Protein AF-A0A2C9LDA6-F1 (afdb_monomer_lite)

Foldseek 3Di:
DDDDPCLLVVQDDPPDPDPDAQEDQLEEACVPCVPCCVVVVDPCVSLVSLLVNCVNPVRHAYEHEYEQQQQDLVSVVVVLVVVVVSVVSVSRHRYYYYPHDHDPPGDGDPVSND

InterPro domains:
  IPR001000 Glycoside hydrolase family 10 domain [PF00331] (20-103)
  IPR001000 Glycoside hydrolase family 10 domain [PR00134] (21-32)
  IPR001000 Glycoside hydrolase family 10 domain [PR00134] (60-71)
  IPR001000 Glycoside hydrolase family 10 domain [PR00134] (89-101)
  IPR001000 Glycoside hydrolase family 10 domain [PS51760] (1-114)
  IPR017853 Glycoside hydrolase superfamily [SSF51445] (19-103)
  IPR044846 Glycoside hydrolase family 10 [PTHR31490] (20-104)

Radius of gyration: 15.09 Å; chains: 1; bounding box: 36×28×35 Å

Organism: Biomphalaria glabrata (NCBI:txid6526)

pLDDT: mean 81.79, std 16.85, range [25.73, 97.0]

Secondary structure (DSSP, 8-state):
----S-GGGTS--TTS-PPPPSEEEEEESHHHH-HHHHHH--TTHHHHHHHHHHHH-SSSEEEEEESSSSSSHHHHHHHHHHHHHHHHTTS-EEEEEE-----TTPPP-GGGG-

Sequence (114 aa):
CAMLTNISGLVPSSDTITPRLSHWDVYNEDLHFHMYEEHTGDYGYIQHMFRTVHAADPTPLLFLNDYNIVAQGSYTLAYLSQIQKLKAANVGLGGVGIQSHYKDFTEPDLTLVK

Structure (mmCIF, N/CA/C/O backbone):
data_AF-A0A2C9LDA6-F1
#
_entry.id   AF-A0A2C9LDA6-F1
#
loop_
_atom_site.group_PDB
_atom_site.id
_atom_site.type_symbol
_atom_site.label_atom_id
_atom_site.label_alt_id
_atom_site.label_comp_id
_atom_site.label_asym_id
_atom_site.label_entity_id
_atom_site.label_seq_id
_atom_site.pdbx_PDB_ins_code
_atom_site.Cartn_x
_atom_site.Cartn_y
_atom_site.Cartn_z
_atom_site.occupancy
_atom_site.B_iso_or_equiv
_atom_site.auth_seq_id
_atom_site.auth_comp_id
_atom_site.auth_asym_id
_atom_site.auth_atom_id
_atom_site.pdbx_PDB_model_num
ATOM 1 N N . CYS A 1 1 ? -6.461 -16.571 -9.874 1.00 27.58 1 CYS A N 1
ATOM 2 C CA . CYS A 1 1 ? -6.251 -16.098 -8.496 1.00 27.58 1 CYS A CA 1
ATOM 3 C C . CYS A 1 1 ? -7.470 -15.253 -8.148 1.00 27.58 1 CYS A C 1
ATOM 5 O O . CYS A 1 1 ? -7.656 -14.231 -8.788 1.00 27.58 1 CYS A O 1
ATOM 7 N N . ALA A 1 2 ? -8.379 -15.742 -7.305 1.00 25.73 2 ALA A N 1
ATOM 8 C CA . ALA A 1 2 ? -9.621 -15.044 -6.971 1.00 25.73 2 ALA A CA 1
ATOM 9 C C . ALA A 1 2 ? -9.639 -14.844 -5.455 1.00 25.73 2 ALA A C 1
ATOM 11 O O . ALA A 1 2 ? -9.712 -15.821 -4.713 1.00 25.73 2 ALA A O 1
ATOM 12 N N . MET A 1 3 ? -9.509 -13.598 -5.009 1.00 36.94 3 MET A N 1
ATOM 13 C CA . MET A 1 3 ? -9.786 -13.215 -3.626 1.00 36.94 3 MET A CA 1
ATOM 14 C C . MET A 1 3 ? -11.217 -12.678 -3.546 1.00 36.94 3 MET A C 1
ATOM 16 O O . MET A 1 3 ? -11.773 -12.175 -4.518 1.00 36.94 3 MET A O 1
ATOM 20 N N . LEU A 1 4 ? -11.839 -12.941 -2.403 1.00 40.44 4 LEU A N 1
ATOM 21 C CA . LEU A 1 4 ? -13.281 -13.001 -2.199 1.00 40.44 4 LEU A CA 1
ATOM 22 C C . LEU A 1 4 ? -13.935 -11.617 -2.100 1.00 40.44 4 LEU A C 1
ATOM 24 O O . LEU A 1 4 ? -13.469 -10.733 -1.390 1.00 40.44 4 LEU A O 1
ATOM 28 N N . THR A 1 5 ? -15.112 -11.495 -2.709 1.00 43.53 5 THR A N 1
ATOM 29 C CA . THR A 1 5 ? -16.030 -10.345 -2.653 1.00 43.53 5 THR A CA 1
ATOM 30 C C . THR A 1 5 ? -16.622 -10.054 -1.264 1.00 43.53 5 THR A C 1
ATOM 32 O O . THR A 1 5 ? -17.374 -9.095 -1.119 1.00 43.53 5 THR A O 1
ATOM 35 N N . ASN A 1 6 ? -16.306 -10.847 -0.230 1.00 50.19 6 ASN A N 1
ATOM 36 C CA . ASN A 1 6 ? -16.847 -10.685 1.121 1.00 50.19 6 ASN A CA 1
ATOM 37 C C . ASN A 1 6 ? -15.739 -10.723 2.187 1.00 50.19 6 ASN A C 1
ATOM 39 O O . ASN A 1 6 ? -15.449 -11.762 2.780 1.00 50.19 6 ASN A 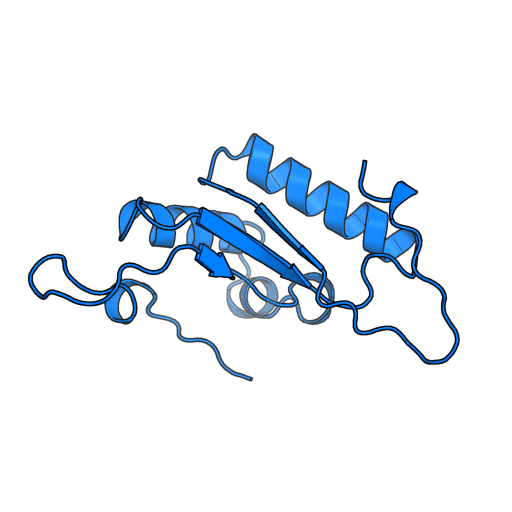O 1
ATOM 43 N N . ILE A 1 7 ? -15.134 -9.559 2.426 1.00 56.69 7 ILE A N 1
ATOM 44 C CA . ILE A 1 7 ? -14.098 -9.337 3.447 1.00 56.69 7 ILE A CA 1
ATOM 45 C C . ILE A 1 7 ? -14.637 -9.627 4.859 1.00 56.69 7 ILE A C 1
ATOM 47 O O . ILE A 1 7 ? -13.934 -10.201 5.687 1.00 56.69 7 ILE A O 1
ATOM 51 N N . SER A 1 8 ? -15.905 -9.302 5.131 1.00 53.78 8 SER A N 1
ATOM 52 C CA . SER A 1 8 ? -16.518 -9.442 6.460 1.00 53.78 8 SER A CA 1
ATOM 53 C C . SER A 1 8 ? -16.641 -10.892 6.939 1.00 53.78 8 SER A C 1
ATOM 55 O O . SER A 1 8 ? -16.723 -11.122 8.139 1.00 53.78 8 SER A O 1
ATOM 57 N N . GLY A 1 9 ? -16.644 -11.870 6.026 1.00 56.31 9 GLY A N 1
ATOM 58 C CA . GLY A 1 9 ? -16.675 -13.297 6.371 1.00 56.31 9 GLY A CA 1
ATOM 59 C C . GLY A 1 9 ? -15.303 -13.914 6.669 1.00 56.31 9 GLY A C 1
ATOM 60 O O . GLY A 1 9 ? -15.243 -15.056 7.116 1.00 56.31 9 GLY A O 1
ATOM 61 N N . LEU A 1 10 ? -14.214 -13.186 6.400 1.00 61.22 10 LEU A N 1
ATOM 62 C CA . LEU A 1 10 ? -12.833 -13.645 6.601 1.00 61.22 10 LEU A CA 1
ATOM 63 C C . LEU A 1 10 ? -12.175 -13.028 7.838 1.00 61.22 10 LEU A C 1
ATOM 65 O O . LEU A 1 10 ? -11.167 -13.545 8.316 1.00 61.22 10 LEU A O 1
ATOM 69 N N . VAL A 1 11 ? -12.743 -11.938 8.354 1.00 61.00 11 VAL A N 1
ATOM 70 C CA . VAL A 1 11 ? -12.312 -11.301 9.596 1.00 61.00 11 VAL A CA 1
ATOM 71 C C . VAL A 1 11 ? -12.873 -12.106 10.777 1.00 61.00 11 VAL A C 1
ATOM 73 O O . VAL A 1 11 ? -14.095 -12.183 10.924 1.00 61.00 11 VAL A O 1
ATOM 76 N N . PRO A 1 12 ? -12.029 -12.739 11.615 1.00 58.97 12 PRO A N 1
ATOM 77 C CA . PRO A 1 12 ? -12.505 -13.530 12.745 1.00 58.97 12 PRO A CA 1
ATOM 78 C C . PRO A 1 12 ? -13.295 -12.665 13.737 1.00 58.97 12 PRO A C 1
ATOM 80 O O . PRO A 1 12 ? -12.822 -11.612 14.164 1.00 58.97 12 PRO A O 1
ATOM 83 N N . SER A 1 13 ? -14.482 -13.118 14.148 1.00 54.91 13 SER A N 1
ATOM 84 C CA . SER A 1 13 ? -15.246 -12.483 15.230 1.00 54.91 13 SER A CA 1
ATOM 85 C C . SER A 1 13 ? -14.509 -12.601 16.571 1.00 54.91 13 SER A C 1
ATOM 87 O O . SER A 1 13 ? -13.857 -13.611 16.834 1.00 54.91 13 SER A O 1
ATOM 89 N N . SER A 1 14 ? -14.674 -11.609 17.449 1.00 55.66 14 SER A N 1
ATOM 90 C CA . SER A 1 14 ? -13.971 -11.441 18.736 1.00 55.66 14 SER A CA 1
ATOM 91 C C . SER A 1 14 ? -14.112 -12.568 19.771 1.00 55.66 14 SER A C 1
ATOM 93 O O . SER A 1 14 ? -13.470 -12.498 20.819 1.00 55.66 14 SER A O 1
ATOM 95 N N . ASP A 1 15 ? -14.930 -13.587 19.510 1.00 55.22 15 ASP A N 1
ATOM 96 C CA . ASP A 1 15 ? -15.486 -14.472 20.542 1.00 55.22 15 ASP A CA 1
ATOM 97 C C . ASP A 1 15 ? -14.748 -15.813 20.710 1.00 55.22 15 ASP A C 1
ATOM 99 O O . ASP A 1 15 ? -15.160 -16.662 21.500 1.00 55.22 15 ASP A O 1
ATOM 103 N N . THR A 1 16 ? -13.612 -16.012 20.038 1.00 51.12 16 THR A N 1
ATOM 104 C CA . THR A 1 16 ? -12.764 -17.202 20.224 1.00 51.12 16 THR A CA 1
ATOM 105 C C . THR A 1 16 ? -11.290 -16.825 20.328 1.00 51.12 16 THR A C 1
ATOM 107 O O . THR A 1 16 ? -10.850 -15.870 19.696 1.00 51.12 16 THR A O 1
ATOM 110 N N . ILE A 1 17 ? -10.510 -17.581 21.115 1.00 51.66 17 ILE A N 1
ATOM 111 C CA . ILE A 1 17 ? -9.042 -17.467 21.216 1.00 51.66 17 ILE A CA 1
ATOM 112 C C . ILE A 1 17 ? -8.417 -17.948 19.894 1.00 51.66 17 ILE A C 1
ATOM 114 O O . ILE A 1 17 ? -7.800 -19.005 19.808 1.00 51.66 17 ILE A O 1
ATOM 118 N N . THR A 1 18 ? -8.635 -17.195 18.825 1.00 54.56 18 THR A N 1
ATOM 119 C CA . THR A 1 18 ? -7.887 -17.288 17.578 1.00 54.56 18 THR A CA 1
ATOM 120 C C . THR A 1 18 ? -6.659 -16.393 17.717 1.00 54.56 18 THR A C 1
ATOM 122 O O . THR A 1 18 ? -6.802 -15.260 18.191 1.00 54.56 18 THR A O 1
ATOM 125 N N . PRO A 1 19 ? -5.452 -16.854 17.342 1.00 56.41 19 PRO A N 1
ATOM 126 C CA . PRO A 1 19 ? -4.294 -15.972 17.285 1.00 56.41 19 PRO A CA 1
ATOM 127 C C . PRO A 1 19 ? -4.656 -14.765 16.417 1.00 56.41 19 PRO A C 1
ATOM 129 O O . PRO A 1 19 ? -5.058 -14.919 15.264 1.00 56.41 19 PRO A O 1
ATOM 132 N N . ARG A 1 20 ? -4.583 -13.566 17.004 1.00 67.38 20 ARG A N 1
ATOM 133 C CA . ARG A 1 20 ? -4.840 -12.328 16.269 1.00 67.38 20 ARG A CA 1
ATOM 134 C C . ARG A 1 20 ? -3.746 -12.183 15.221 1.00 67.38 20 ARG A C 1
ATOM 136 O O . ARG A 1 20 ? -2.563 -12.241 15.554 1.00 67.38 20 ARG A O 1
ATOM 143 N N . LEU A 1 21 ? -4.145 -12.025 13.964 1.00 76.12 21 LEU A N 1
ATOM 144 C CA . LEU A 1 21 ? -3.215 -11.715 12.886 1.00 76.12 21 LEU A CA 1
ATOM 145 C C . LEU A 1 21 ? -2.527 -10.381 13.188 1.00 76.12 21 LEU A C 1
ATOM 147 O O . LEU A 1 21 ? -3.165 -9.429 13.632 1.00 76.12 21 LEU A O 1
ATOM 151 N N . SER A 1 22 ? -1.216 -10.315 12.962 1.00 85.06 22 SER A N 1
ATOM 152 C CA . SER A 1 22 ? -0.438 -9.083 13.130 1.00 85.06 22 SER A CA 1
ATOM 153 C C . SER A 1 22 ? -0.657 -8.099 11.981 1.00 85.06 22 SER A C 1
ATOM 155 O O . SER A 1 22 ? -0.537 -6.889 12.164 1.00 85.06 22 SER A O 1
ATOM 157 N N . HIS A 1 23 ? -0.957 -8.621 10.793 1.00 88.19 23 HIS A N 1
ATOM 158 C CA . HIS A 1 23 ? -1.090 -7.855 9.561 1.00 88.19 23 HIS A CA 1
ATOM 159 C C . HIS A 1 23 ? -1.906 -8.599 8.496 1.00 88.19 23 HIS A C 1
ATOM 161 O O . HIS A 1 23 ? -1.978 -9.832 8.533 1.00 88.19 23 HIS A O 1
ATOM 167 N N . TRP A 1 24 ? -2.445 -7.841 7.540 1.00 91.12 24 TRP A N 1
ATOM 168 C CA . TRP A 1 24 ? 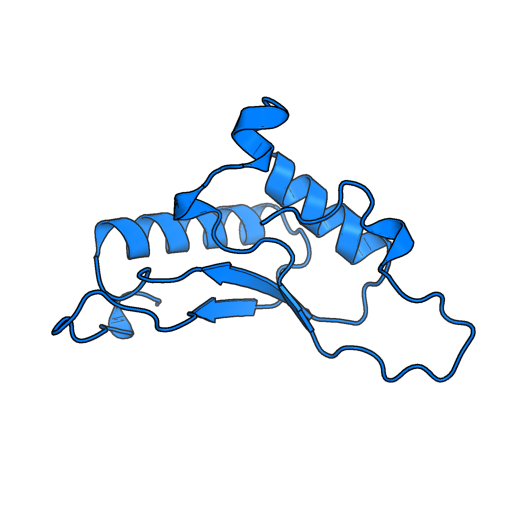-3.112 -8.318 6.326 1.00 91.12 24 TRP A CA 1
ATOM 169 C C . TRP A 1 24 ? -2.575 -7.612 5.090 1.00 91.12 24 TRP A C 1
ATOM 171 O O . TRP A 1 24 ? -2.541 -6.385 5.076 1.00 91.12 24 TRP A O 1
ATOM 181 N N . ASP A 1 25 ? -2.312 -8.358 4.021 1.00 93.12 25 ASP A N 1
ATOM 182 C CA . ASP A 1 25 ? -2.220 -7.786 2.677 1.00 93.12 25 ASP A CA 1
ATOM 183 C C . ASP A 1 25 ? -3.643 -7.579 2.142 1.00 93.12 25 ASP A C 1
ATOM 185 O O . ASP A 1 25 ? -4.312 -8.523 1.720 1.00 93.12 25 ASP A O 1
ATOM 189 N N . VAL A 1 26 ? -4.139 -6.343 2.216 1.00 92.81 26 VAL A N 1
ATOM 190 C CA . VAL A 1 26 ? -5.524 -6.003 1.847 1.00 92.81 26 VAL A CA 1
ATOM 191 C C . VAL A 1 26 ? -5.731 -6.083 0.340 1.00 92.81 26 VAL A C 1
ATOM 193 O O . VAL A 1 26 ? -6.782 -6.531 -0.117 1.00 92.81 26 VAL A O 1
ATOM 196 N N . TYR A 1 27 ? -4.729 -5.661 -0.429 1.00 92.12 27 TYR A N 1
ATOM 197 C CA . TYR A 1 27 ? -4.729 -5.813 -1.875 1.00 92.12 27 TYR A CA 1
ATOM 198 C C . TYR A 1 27 ? -3.333 -6.213 -2.345 1.00 92.12 27 TYR A C 1
ATOM 200 O O . TYR A 1 27 ? -2.334 -5.580 -1.997 1.00 92.12 27 TYR A O 1
ATOM 208 N N . ASN A 1 28 ? -3.295 -7.308 -3.096 1.00 93.44 28 ASN A N 1
ATOM 209 C CA . ASN A 1 28 ? -2.097 -7.935 -3.615 1.00 93.44 28 ASN A CA 1
ATOM 210 C C . ASN A 1 28 ? -2.036 -7.730 -5.133 1.00 93.44 28 ASN A C 1
ATOM 212 O O . ASN A 1 28 ? -2.978 -8.114 -5.825 1.00 93.44 28 ASN A O 1
ATOM 216 N N . GLU A 1 29 ? -0.917 -7.194 -5.622 1.00 93.44 29 GLU A N 1
ATOM 217 C CA . GLU A 1 29 ? -0.559 -7.108 -7.050 1.00 93.44 29 GLU A CA 1
ATOM 218 C C . GLU A 1 29 ? -1.434 -6.172 -7.893 1.00 93.44 29 GLU A C 1
ATOM 220 O O . GLU A 1 29 ? -1.672 -6.411 -9.081 1.00 93.44 29 GLU A O 1
ATOM 225 N N . ASP A 1 30 ? -1.906 -5.080 -7.289 1.00 91.62 30 ASP A N 1
ATOM 226 C CA . ASP A 1 30 ? -2.765 -4.123 -7.985 1.00 91.62 30 ASP A CA 1
ATOM 227 C C . ASP A 1 30 ? -2.084 -3.513 -9.219 1.00 91.62 30 ASP A C 1
ATOM 229 O O . ASP A 1 30 ? -2.706 -3.447 -10.275 1.00 91.62 30 ASP A O 1
ATOM 233 N N . LEU A 1 31 ? -0.789 -3.166 -9.156 1.00 90.81 31 LEU A N 1
ATOM 234 C CA . LEU A 1 31 ? -0.084 -2.553 -10.295 1.00 90.81 31 LEU A CA 1
ATOM 235 C C . LEU A 1 31 ? 0.050 -3.470 -11.518 1.00 90.81 31 LEU A C 1
ATOM 237 O O . LEU A 1 31 ? 0.454 -3.006 -12.587 1.00 90.81 31 LEU A O 1
ATOM 241 N N . HIS A 1 32 ? -0.232 -4.763 -11.360 1.00 90.31 32 HIS A N 1
ATOM 242 C CA . HIS A 1 32 ? -0.086 -5.759 -12.414 1.00 90.31 32 HIS A CA 1
ATOM 243 C C . HIS A 1 32 ? -1.423 -6.218 -12.992 1.00 90.31 32 HIS A C 1
ATOM 245 O O . HIS A 1 32 ? -1.458 -6.598 -14.164 1.00 90.31 32 HIS A O 1
ATOM 251 N N . PHE A 1 33 ? -2.505 -6.186 -12.206 1.00 88.19 33 PHE A N 1
ATOM 252 C CA . PHE A 1 33 ? -3.776 -6.791 -12.610 1.00 88.19 33 PHE A CA 1
ATOM 253 C C . PHE A 1 33 ? -4.994 -5.873 -12.543 1.00 88.19 33 PHE A C 1
ATOM 255 O O . PHE A 1 33 ? -5.961 -6.189 -13.229 1.00 88.19 33 PHE A O 1
ATOM 262 N N . HIS A 1 34 ? -4.991 -4.800 -11.738 1.00 85.44 34 HIS A N 1
ATOM 263 C CA . HIS A 1 34 ? -6.113 -3.848 -11.603 1.00 85.44 34 HIS A CA 1
ATOM 264 C C . HIS A 1 34 ? -7.507 -4.494 -11.495 1.00 85.44 34 HIS A C 1
ATOM 266 O O . HIS A 1 34 ? -8.509 -3.963 -11.976 1.00 85.44 34 HIS A O 1
ATOM 272 N N . MET A 1 35 ? -7.575 -5.687 -10.897 1.00 87.88 35 MET A N 1
ATOM 273 C CA . MET A 1 35 ? -8.700 -6.595 -11.096 1.00 87.88 35 MET A CA 1
ATOM 274 C C . MET A 1 35 ? -10.004 -5.986 -10.582 1.00 87.88 35 MET A C 1
ATOM 276 O O . MET A 1 35 ? -11.009 -6.012 -11.289 1.00 87.88 35 MET A O 1
ATOM 280 N N . TYR A 1 36 ? -10.011 -5.406 -9.384 1.00 88.06 36 TYR A N 1
ATOM 281 C CA . TYR A 1 36 ? -11.249 -4.861 -8.834 1.00 88.06 36 TYR A CA 1
ATOM 282 C C . TYR A 1 36 ? -11.671 -3.567 -9.521 1.00 88.06 36 TYR A C 1
ATOM 284 O O . TYR A 1 36 ? -12.852 -3.403 -9.817 1.00 88.06 36 TYR A O 1
ATOM 292 N N . GLU A 1 37 ? -10.738 -2.670 -9.816 1.00 90.00 37 GLU A N 1
ATOM 293 C CA . GLU A 1 37 ? -10.995 -1.419 -10.525 1.00 90.00 37 GLU A CA 1
ATOM 294 C C . GLU A 1 37 ? -11.607 -1.691 -11.909 1.00 90.00 37 GLU A C 1
ATOM 296 O O . GLU A 1 37 ? -12.614 -1.078 -12.268 1.00 90.00 37 GLU A O 1
ATOM 301 N N . GLU A 1 38 ? -11.070 -2.665 -12.653 1.00 91.44 38 GLU A N 1
ATOM 302 C CA . GLU A 1 38 ? -11.586 -3.053 -13.972 1.00 91.44 38 GLU A CA 1
ATOM 303 C C . GLU A 1 38 ? -12.984 -3.683 -13.904 1.00 91.44 38 GLU A C 1
ATOM 305 O O . GLU A 1 38 ? -13.836 -3.392 -14.744 1.00 91.44 38 GLU A O 1
ATOM 310 N N . HIS A 1 39 ? -13.248 -4.530 -12.903 1.00 91.56 39 HIS A N 1
ATOM 311 C CA . HIS A 1 39 ? -14.535 -5.227 -12.788 1.00 91.56 39 HIS A CA 1
ATOM 312 C C . HIS A 1 39 ? -15.637 -4.363 -12.165 1.00 91.56 39 HIS A C 1
ATOM 314 O O . HIS A 1 39 ? -16.816 -4.571 -12.453 1.00 91.56 39 HIS A O 1
ATOM 320 N N . THR A 1 40 ? -15.280 -3.418 -11.293 1.00 91.44 40 THR A N 1
ATOM 321 C CA . THR A 1 40 ? -16.243 -2.564 -10.577 1.00 91.44 40 THR A CA 1
ATOM 322 C C . THR A 1 40 ? -16.452 -1.215 -11.259 1.00 91.44 40 THR A C 1
ATOM 324 O O . THR A 1 40 ? -17.489 -0.585 -11.052 1.00 91.44 40 THR A O 1
ATOM 327 N N . GLY A 1 41 ? -15.487 -0.762 -12.067 1.00 92.25 41 GLY A N 1
ATOM 328 C CA . GLY A 1 41 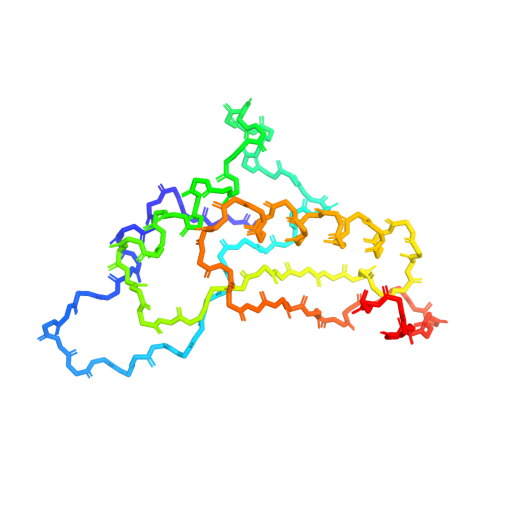? -15.455 0.586 -12.634 1.00 92.25 41 GLY A CA 1
ATOM 329 C C . GLY A 1 41 ? -15.140 1.683 -11.608 1.00 92.25 41 GLY A C 1
ATOM 330 O O . GLY A 1 41 ? -15.183 2.865 -11.955 1.00 92.25 41 GLY A O 1
ATOM 331 N N . ASP A 1 42 ? -14.839 1.319 -10.358 1.00 90.94 42 ASP A N 1
ATOM 332 C CA . ASP A 1 42 ? -14.523 2.251 -9.280 1.00 90.94 42 ASP A CA 1
ATOM 333 C C . ASP A 1 42 ? -13.006 2.335 -9.063 1.00 90.94 42 ASP A C 1
ATOM 335 O O . ASP A 1 42 ? -12.392 1.483 -8.427 1.00 90.94 42 ASP A O 1
ATOM 339 N N . TYR A 1 43 ? -12.392 3.419 -9.536 1.00 87.12 43 TYR A N 1
ATOM 340 C CA . TYR A 1 43 ? -10.968 3.702 -9.305 1.00 87.12 43 TYR A CA 1
ATOM 341 C C . TYR A 1 43 ? -10.621 3.982 -7.828 1.00 87.12 43 TYR A C 1
ATOM 343 O O . TYR A 1 43 ? -9.446 4.105 -7.474 1.00 87.12 43 TYR A O 1
ATOM 351 N N . GLY A 1 44 ? -11.627 4.137 -6.962 1.00 90.56 44 GLY A N 1
ATOM 352 C CA . GLY A 1 44 ? -11.486 4.267 -5.514 1.00 90.56 44 GLY A CA 1
ATOM 353 C C . GLY A 1 44 ? -11.661 2.954 -4.746 1.00 90.56 44 GLY A C 1
ATOM 354 O O . GLY A 1 44 ? -11.628 2.971 -3.507 1.00 90.56 44 GLY A O 1
ATOM 355 N N . TYR A 1 45 ? -11.825 1.824 -5.444 1.00 91.38 45 TYR A N 1
ATOM 356 C CA . TYR A 1 45 ? -12.177 0.549 -4.823 1.00 91.38 45 TYR A CA 1
ATOM 357 C C . TYR A 1 45 ? -11.135 0.079 -3.804 1.00 91.38 45 TYR A C 1
ATOM 359 O O . TYR A 1 45 ? -11.499 -0.321 -2.697 1.00 91.38 45 TYR A O 1
ATOM 367 N N . ILE A 1 46 ? -9.839 0.248 -4.086 1.00 93.06 46 ILE A N 1
ATOM 368 C CA . ILE A 1 46 ? -8.781 -0.031 -3.106 1.00 93.06 46 ILE A CA 1
ATOM 369 C C . ILE A 1 46 ? -8.986 0.720 -1.780 1.00 93.06 46 ILE A C 1
ATOM 371 O O . ILE A 1 46 ? -8.870 0.138 -0.703 1.00 93.06 46 ILE A O 1
ATOM 375 N N . GLN A 1 47 ? -9.367 2.001 -1.811 1.00 94.81 47 GLN A N 1
ATOM 376 C CA . GLN A 1 47 ? -9.603 2.754 -0.574 1.00 94.81 47 GLN A CA 1
ATOM 377 C C . GLN A 1 47 ? -10.854 2.252 0.149 1.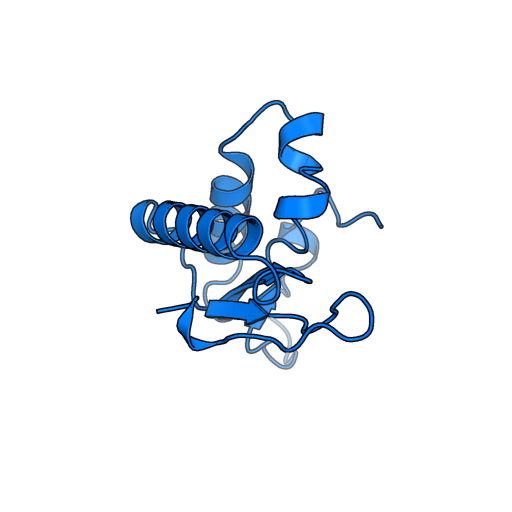00 94.81 47 GLN A C 1
ATOM 379 O O . GLN A 1 47 ? -10.902 2.269 1.380 1.00 94.81 47 GLN A O 1
ATOM 384 N N . HIS A 1 48 ? -11.867 1.816 -0.606 1.00 93.56 48 HIS A N 1
ATOM 385 C CA . HIS A 1 48 ? -13.040 1.159 -0.044 1.00 93.56 48 HIS A CA 1
ATOM 386 C C . HIS A 1 48 ? -12.654 -0.144 0.670 1.00 93.56 48 HIS A C 1
ATOM 388 O O . HIS A 1 48 ? -13.041 -0.314 1.823 1.00 93.56 48 HIS A O 1
ATOM 394 N N . MET A 1 49 ? -11.823 -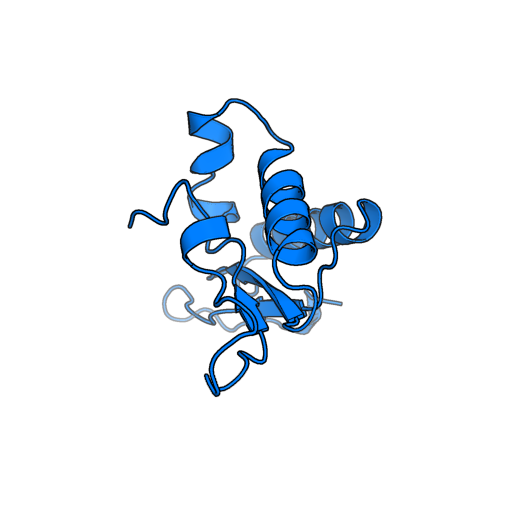0.998 0.062 1.00 93.31 49 MET A N 1
ATOM 395 C CA . MET A 1 49 ? -11.344 -2.238 0.685 1.00 93.31 49 MET A CA 1
ATOM 396 C C . MET A 1 49 ? -10.629 -1.973 2.012 1.00 93.31 49 MET A C 1
ATOM 398 O O . MET A 1 49 ? -11.001 -2.561 3.025 1.00 93.31 49 MET A O 1
ATOM 402 N N . PHE A 1 50 ? -9.665 -1.046 2.042 1.00 94.75 50 PHE A N 1
ATOM 403 C CA . PHE A 1 50 ? -8.944 -0.707 3.275 1.00 94.75 50 PHE A CA 1
ATOM 404 C C . PHE A 1 50 ? -9.880 -0.204 4.381 1.00 94.75 50 PHE A C 1
ATOM 406 O O . PHE A 1 50 ? -9.802 -0.686 5.510 1.00 94.75 50 PHE A O 1
ATOM 413 N N . ARG A 1 51 ? -10.818 0.700 4.058 1.00 94.69 51 ARG A N 1
ATOM 414 C CA . ARG A 1 51 ? -11.819 1.173 5.031 1.00 94.69 51 ARG A CA 1
ATOM 415 C C . ARG A 1 51 ? -12.691 0.035 5.552 1.00 94.69 51 ARG A C 1
ATOM 417 O O . ARG A 1 51 ? -12.959 -0.018 6.748 1.00 94.69 51 ARG A O 1
ATOM 424 N N . THR A 1 52 ? -13.113 -0.869 4.673 1.00 92.94 52 THR A N 1
ATOM 425 C CA . THR A 1 52 ? -13.959 -2.012 5.028 1.00 92.94 52 THR A CA 1
ATOM 426 C C . THR A 1 52 ? -13.225 -2.996 5.937 1.00 92.94 52 THR A C 1
ATOM 428 O O . THR A 1 52 ? -13.788 -3.404 6.951 1.00 92.94 52 THR A O 1
ATOM 431 N N . VAL A 1 53 ? -11.964 -3.334 5.635 1.00 90.69 53 VAL A N 1
ATOM 432 C CA . VAL A 1 53 ? -11.145 -4.201 6.502 1.00 90.69 53 VAL A CA 1
ATOM 433 C C . VAL A 1 53 ? -10.906 -3.531 7.853 1.00 90.69 53 VAL A C 1
ATOM 435 O O . VAL A 1 53 ? -11.147 -4.149 8.885 1.00 90.69 53 VAL A O 1
ATOM 438 N N . HIS A 1 54 ? -10.496 -2.259 7.860 1.00 90.06 54 HIS A N 1
ATOM 439 C CA . HIS A 1 54 ? -10.187 -1.538 9.096 1.00 90.06 54 HIS A CA 1
ATOM 440 C C . HIS A 1 54 ? -11.412 -1.376 10.008 1.00 90.06 54 HIS A C 1
ATOM 442 O O . HIS A 1 54 ? -11.295 -1.452 11.228 1.00 90.06 54 HIS A O 1
ATOM 448 N N . ALA A 1 55 ? -12.599 -1.178 9.423 1.00 89.69 55 ALA A N 1
ATOM 449 C CA . ALA A 1 55 ? -13.852 -1.118 10.170 1.00 89.69 55 ALA A CA 1
ATOM 450 C C . ALA A 1 55 ? -14.272 -2.484 10.741 1.00 89.69 55 ALA A C 1
ATOM 452 O O . ALA A 1 55 ? -14.915 -2.526 11.788 1.00 89.69 55 ALA A O 1
ATOM 453 N N . ALA A 1 56 ? -13.928 -3.582 10.061 1.00 87.50 56 ALA A N 1
ATOM 454 C CA . ALA A 1 56 ? -14.240 -4.938 10.507 1.00 87.50 56 ALA A CA 1
ATOM 455 C C . ALA A 1 56 ? -13.290 -5.426 11.616 1.00 87.50 56 ALA A C 1
ATOM 457 O O . ALA A 1 56 ? -13.749 -6.026 12.585 1.00 87.50 56 ALA A O 1
ATOM 458 N N . ASP A 1 57 ? -11.988 -5.150 11.497 1.00 83.94 57 ASP A N 1
ATOM 459 C CA . ASP A 1 57 ? -10.995 -5.397 12.546 1.00 83.94 57 ASP A CA 1
ATOM 460 C C . ASP A 1 57 ? -9.878 -4.340 12.492 1.00 83.94 57 ASP A C 1
ATOM 462 O O . ASP A 1 57 ? -9.029 -4.374 11.597 1.00 83.94 57 ASP A O 1
ATOM 466 N N . PRO A 1 58 ? -9.842 -3.403 13.457 1.00 87.25 58 PRO A N 1
ATOM 467 C CA . PRO A 1 58 ? -8.811 -2.374 13.515 1.00 87.25 58 PRO A CA 1
ATOM 468 C C . PRO A 1 58 ? -7.491 -2.872 14.132 1.00 87.25 58 PRO A C 1
ATOM 470 O O . PRO A 1 58 ? -6.551 -2.086 14.246 1.00 87.25 58 PRO A O 1
ATOM 473 N N . THR A 1 59 ? -7.411 -4.132 14.582 1.00 88.31 59 THR A N 1
ATOM 474 C CA . THR A 1 59 ? -6.234 -4.681 15.280 1.00 88.31 59 THR A CA 1
ATOM 475 C C . THR A 1 59 ? -5.022 -4.926 14.367 1.00 88.31 59 THR A C 1
ATOM 477 O O . THR A 1 59 ? -3.929 -4.476 14.722 1.00 88.31 59 THR A O 1
ATOM 480 N N . PRO A 1 60 ? -5.140 -5.662 13.242 1.00 89.62 60 PRO A N 1
ATOM 481 C CA . PRO A 1 60 ? -4.009 -5.945 12.366 1.00 89.62 60 PRO A CA 1
ATOM 482 C C . PRO A 1 60 ? -3.583 -4.706 11.576 1.00 89.62 60 PRO A C 1
ATOM 484 O O . PRO A 1 60 ? -4.404 -3.901 11.137 1.00 89.62 60 PRO A O 1
ATOM 487 N N . LEU A 1 61 ? -2.281 -4.600 11.313 1.00 92.38 61 LEU A N 1
ATOM 488 C CA . LEU A 1 61 ? -1.762 -3.618 10.365 1.00 92.38 61 LEU A CA 1
ATOM 489 C C . LEU A 1 61 ? -2.195 -3.978 8.938 1.00 92.38 61 LEU A C 1
ATOM 491 O O . LEU A 1 61 ? -2.080 -5.126 8.514 1.00 92.38 61 LEU A O 1
ATOM 495 N N . LEU A 1 62 ? -2.655 -2.991 8.175 1.00 94.56 62 LEU A N 1
ATOM 496 C CA . LEU A 1 62 ? -3.092 -3.208 6.797 1.00 94.56 62 LEU A CA 1
ATOM 497 C C . LEU A 1 62 ? -1.974 -2.869 5.818 1.00 94.56 62 LEU A C 1
ATOM 499 O O . LEU A 1 62 ? -1.406 -1.777 5.872 1.00 94.56 62 LEU A O 1
ATOM 503 N N . PHE A 1 63 ? -1.676 -3.798 4.924 1.00 95.88 63 PHE A N 1
ATOM 504 C CA . PHE A 1 63 ? -0.602 -3.719 3.953 1.00 95.88 63 PHE A CA 1
ATOM 505 C C . PHE A 1 63 ? -1.156 -3.677 2.533 1.00 95.88 63 PHE A C 1
ATOM 507 O O . PHE A 1 63 ? -2.159 -4.306 2.196 1.00 95.88 63 PHE A O 1
ATOM 514 N N . LEU A 1 64 ? -0.468 -2.907 1.702 1.00 94.81 64 LEU A N 1
ATOM 515 C CA . LEU A 1 64 ? -0.470 -3.051 0.252 1.00 94.81 64 LEU A CA 1
ATOM 516 C C . LEU A 1 64 ? 0.733 -3.926 -0.114 1.00 94.81 64 LEU A C 1
ATOM 518 O O . LEU A 1 64 ? 1.791 -3.708 0.470 1.00 94.81 64 LEU A O 1
ATOM 522 N N . ASN A 1 65 ? 0.611 -4.877 -1.042 1.00 95.81 65 ASN A N 1
ATOM 523 C CA . ASN A 1 65 ? 1.719 -5.770 -1.398 1.00 95.81 65 ASN A CA 1
ATOM 524 C C . ASN A 1 65 ? 1.816 -5.993 -2.911 1.00 95.81 65 ASN A C 1
ATOM 526 O O . ASN A 1 65 ? 0.802 -6.216 -3.569 1.00 95.81 65 ASN A O 1
ATOM 530 N N . ASP A 1 66 ? 3.031 -5.954 -3.464 1.00 94.88 66 ASP A N 1
ATOM 531 C CA . ASP A 1 66 ? 3.254 -6.117 -4.905 1.00 94.88 66 ASP A CA 1
ATOM 532 C C . ASP A 1 66 ? 4.673 -6.645 -5.228 1.00 94.88 66 ASP A C 1
ATOM 534 O O . ASP A 1 66 ? 5.589 -6.575 -4.394 1.00 94.88 66 ASP A O 1
ATOM 538 N N . TYR A 1 67 ? 4.869 -7.183 -6.438 1.00 92.50 67 TYR A N 1
ATOM 539 C CA . TYR A 1 67 ? 6.151 -7.705 -6.932 1.00 92.50 67 TYR A CA 1
ATOM 540 C C . TYR A 1 67 ? 6.797 -6.795 -7.980 1.00 92.50 67 TYR A C 1
ATOM 542 O O . TYR A 1 67 ? 6.163 -5.905 -8.523 1.00 92.50 67 TYR A O 1
ATOM 550 N N . ASN A 1 68 ? 8.092 -6.983 -8.273 1.00 88.69 68 ASN A N 1
ATOM 551 C CA . ASN A 1 68 ? 8.814 -6.243 -9.323 1.00 88.69 68 ASN A CA 1
ATOM 552 C C . ASN A 1 68 ? 8.715 -4.691 -9.230 1.00 88.69 68 ASN A C 1
ATOM 554 O O . ASN A 1 68 ? 9.005 -3.969 -10.183 1.00 88.69 68 ASN A O 1
ATOM 558 N N . ILE A 1 69 ? 8.383 -4.161 -8.050 1.00 88.00 69 ILE A N 1
ATOM 559 C CA . ILE A 1 69 ? 8.179 -2.726 -7.799 1.00 88.00 69 ILE A CA 1
ATOM 560 C C . ILE A 1 69 ? 9.452 -1.944 -7.475 1.00 88.00 69 ILE A C 1
ATOM 562 O O . ILE A 1 69 ? 9.432 -0.723 -7.544 1.00 88.00 69 ILE A O 1
ATOM 566 N N . VAL A 1 70 ? 10.560 -2.606 -7.135 1.00 85.56 70 VAL A N 1
ATOM 567 C CA . VAL A 1 70 ? 11.853 -1.951 -6.810 1.00 85.56 70 VAL A CA 1
ATOM 568 C C . VAL A 1 70 ? 12.972 -2.272 -7.800 1.00 85.56 70 VAL A C 1
ATOM 570 O O . VAL A 1 70 ? 14.120 -1.892 -7.598 1.00 85.56 70 VAL A O 1
ATOM 573 N N . ALA A 1 71 ? 12.634 -2.974 -8.881 1.00 82.06 71 ALA A N 1
ATOM 574 C CA . ALA A 1 71 ? 13.554 -3.315 -9.963 1.00 82.06 71 ALA A CA 1
ATOM 575 C C . ALA A 1 71 ? 13.419 -2.374 -11.176 1.00 82.06 71 ALA A C 1
ATOM 577 O O . ALA A 1 71 ? 14.272 -2.364 -12.059 1.00 82.06 71 ALA A O 1
ATOM 578 N N . GLN A 1 72 ? 12.337 -1.592 -11.249 1.00 79.31 72 GLN A N 1
ATOM 579 C CA . GLN A 1 72 ? 12.023 -0.718 -12.379 1.00 79.31 72 GLN A CA 1
ATOM 580 C C . GLN A 1 72 ? 11.463 0.612 -11.876 1.00 79.31 72 GLN A C 1
ATOM 582 O O . GLN A 1 72 ? 10.411 0.639 -11.242 1.00 79.31 72 GLN A O 1
ATOM 587 N N . GLY A 1 73 ? 12.122 1.723 -12.218 1.00 83.69 73 GLY A N 1
ATOM 588 C CA . GLY A 1 73 ? 11.763 3.045 -11.693 1.00 83.69 73 GLY A CA 1
ATOM 589 C C . GLY A 1 73 ? 10.322 3.478 -11.987 1.00 83.69 73 GLY A C 1
ATOM 590 O O . GLY A 1 73 ? 9.704 4.130 -11.152 1.00 83.69 73 GLY A O 1
ATOM 591 N N . SER A 1 74 ? 9.742 3.078 -13.124 1.00 88.06 74 SER A N 1
ATOM 592 C CA . SER A 1 74 ? 8.331 3.358 -13.437 1.00 88.06 74 SER A CA 1
ATOM 593 C C . SER A 1 74 ? 7.373 2.671 -12.462 1.00 88.06 74 SER A C 1
ATOM 595 O O . SER A 1 74 ? 6.466 3.321 -11.945 1.00 88.06 74 SER A O 1
ATOM 597 N N . TYR A 1 75 ? 7.600 1.388 -12.168 1.00 89.75 75 TYR A N 1
ATOM 598 C CA . TYR A 1 75 ? 6.819 0.647 -11.178 1.00 89.75 75 TYR A CA 1
ATOM 599 C C . TYR A 1 75 ? 7.048 1.189 -9.770 1.00 89.75 75 TYR A C 1
ATOM 601 O O . TYR A 1 75 ? 6.089 1.323 -9.015 1.00 89.75 75 TYR A O 1
ATOM 609 N N . THR A 1 76 ? 8.277 1.591 -9.433 1.00 91.00 76 THR A N 1
ATOM 610 C CA . THR A 1 76 ? 8.549 2.187 -8.121 1.00 91.00 76 THR A CA 1
ATOM 611 C C . THR A 1 76 ? 7.799 3.499 -7.922 1.00 91.00 76 THR A C 1
ATOM 613 O O . THR A 1 76 ? 7.171 3.700 -6.884 1.00 91.00 76 THR A O 1
ATOM 616 N N . LEU A 1 77 ? 7.800 4.379 -8.928 1.00 92.69 77 LEU A N 1
ATOM 617 C CA . LEU A 1 77 ? 7.057 5.640 -8.882 1.00 92.69 77 LEU A CA 1
ATOM 618 C C . LEU A 1 77 ? 5.540 5.412 -8.837 1.00 92.69 77 LEU A C 1
ATOM 620 O O . LEU A 1 77 ? 4.839 6.121 -8.112 1.00 92.69 77 LEU A O 1
ATOM 624 N N . ALA A 1 78 ? 5.031 4.422 -9.575 1.00 93.12 78 ALA A N 1
ATOM 625 C CA . ALA A 1 78 ? 3.620 4.047 -9.531 1.00 93.12 78 ALA A CA 1
ATOM 626 C C . ALA A 1 78 ? 3.219 3.542 -8.136 1.00 93.12 78 ALA A C 1
ATOM 628 O O . ALA A 1 78 ? 2.224 4.010 -7.576 1.00 93.12 78 ALA A O 1
ATOM 629 N N . TYR A 1 79 ? 4.040 2.673 -7.539 1.00 94.81 79 TYR A N 1
ATOM 630 C CA . TYR A 1 79 ? 3.819 2.152 -6.193 1.00 94.81 79 TYR A CA 1
ATOM 631 C C . TYR A 1 79 ? 3.865 3.267 -5.147 1.00 94.81 79 TYR A C 1
ATOM 633 O O . TYR A 1 79 ? 2.950 3.401 -4.337 1.00 94.81 79 TYR A O 1
ATOM 641 N N . LEU A 1 80 ? 4.856 4.161 -5.228 1.00 94.56 80 LEU A N 1
ATOM 642 C CA . LEU A 1 80 ? 4.947 5.333 -4.357 1.00 94.56 80 LEU A CA 1
ATOM 643 C C . LEU A 1 80 ? 3.712 6.239 -4.481 1.00 94.56 80 LEU A C 1
ATOM 645 O O . LEU A 1 80 ? 3.169 6.685 -3.468 1.00 94.56 80 LEU A O 1
ATOM 649 N N . SER A 1 81 ? 3.228 6.483 -5.704 1.00 94.75 81 SER A N 1
ATOM 650 C CA . SER A 1 81 ? 2.011 7.272 -5.932 1.00 94.75 81 SER A CA 1
ATOM 651 C C . SER A 1 81 ? 0.787 6.626 -5.281 1.00 94.75 81 SER A C 1
ATOM 653 O O . SER A 1 81 ? -0.011 7.310 -4.636 1.00 94.75 81 SER A O 1
ATOM 655 N N . GLN A 1 82 ? 0.643 5.306 -5.401 1.00 94.25 82 GLN A N 1
ATOM 656 C CA . GLN A 1 82 ? -0.449 4.565 -4.777 1.00 94.25 82 GLN A CA 1
ATOM 657 C C . GLN A 1 82 ? -0.390 4.629 -3.246 1.00 94.25 82 GLN A C 1
ATOM 659 O O . GLN A 1 82 ? -1.399 4.933 -2.603 1.00 94.25 82 GLN A O 1
ATOM 664 N N . ILE A 1 83 ? 0.798 4.449 -2.665 1.00 95.50 83 ILE A N 1
ATOM 665 C CA . ILE A 1 83 ? 1.030 4.581 -1.221 1.00 95.50 83 ILE A CA 1
ATOM 666 C C . ILE A 1 83 ? 0.628 5.977 -0.740 1.00 95.50 83 ILE A C 1
ATOM 668 O O . ILE A 1 83 ? -0.101 6.115 0.244 1.00 95.50 83 ILE A O 1
ATOM 672 N N . GLN A 1 84 ? 1.062 7.026 -1.442 1.00 95.94 84 GLN A N 1
ATOM 673 C CA . GLN A 1 84 ? 0.726 8.406 -1.092 1.00 95.94 84 GLN A CA 1
ATOM 674 C C . GLN A 1 84 ? -0.785 8.660 -1.146 1.00 95.94 84 GLN A C 1
ATOM 676 O O . GLN A 1 84 ? -1.318 9.303 -0.239 1.00 95.94 84 GLN A O 1
ATOM 681 N N . LYS A 1 85 ? -1.490 8.112 -2.145 1.00 95.38 85 LYS A N 1
ATOM 682 C CA . LYS A 1 85 ? -2.957 8.205 -2.244 1.00 95.38 85 LYS A CA 1
ATOM 683 C C . LYS A 1 85 ? -3.654 7.531 -1.060 1.00 95.38 85 LYS A C 1
ATOM 685 O O . LYS A 1 85 ? -4.543 8.136 -0.465 1.00 95.38 85 LYS A O 1
ATOM 690 N N . LEU A 1 86 ? -3.240 6.320 -0.677 1.00 95.69 86 LEU A N 1
ATOM 691 C CA . LEU A 1 86 ? -3.825 5.606 0.468 1.00 95.69 86 LEU A CA 1
ATOM 692 C C . LEU A 1 86 ? -3.539 6.315 1.798 1.00 95.69 86 LEU A C 1
ATOM 694 O O . LEU A 1 86 ? -4.441 6.450 2.627 1.00 95.69 86 LEU A O 1
ATOM 698 N N . LYS A 1 87 ? -2.318 6.839 1.981 1.00 95.38 87 LYS A N 1
ATOM 699 C CA . LYS A 1 87 ? -1.965 7.660 3.151 1.00 95.38 87 LYS A CA 1
ATOM 700 C C . LYS A 1 87 ? -2.817 8.926 3.225 1.00 95.38 87 LYS A C 1
ATOM 702 O O . LYS A 1 87 ? -3.371 9.217 4.280 1.00 95.38 87 LYS A O 1
ATOM 707 N N . ALA A 1 88 ? -2.958 9.652 2.114 1.00 97.00 88 ALA A N 1
ATOM 708 C CA . ALA A 1 88 ? -3.774 10.865 2.048 1.00 97.00 88 ALA A CA 1
ATOM 709 C C . ALA A 1 88 ? -5.264 10.587 2.311 1.00 97.00 88 ALA A C 1
ATOM 711 O O . ALA A 1 88 ? -5.949 11.414 2.906 1.00 97.00 88 ALA A O 1
ATOM 712 N N . ALA A 1 89 ? -5.755 9.411 1.914 1.00 96.25 89 ALA A N 1
ATOM 713 C CA . ALA A 1 89 ? -7.129 8.980 2.153 1.00 96.25 89 ALA A CA 1
ATOM 714 C C . ALA A 1 89 ? -7.396 8.485 3.591 1.00 96.25 89 ALA A C 1
ATOM 716 O O . ALA A 1 89 ? -8.544 8.178 3.910 1.00 96.25 89 ALA A O 1
ATOM 717 N N . ASN A 1 90 ? -6.367 8.403 4.448 1.00 95.88 90 ASN A N 1
ATOM 718 C CA . ASN A 1 90 ? -6.455 7.994 5.854 1.00 95.88 90 ASN A CA 1
ATOM 719 C C . ASN A 1 90 ? -7.232 6.678 6.073 1.00 95.88 90 ASN A C 1
ATOM 721 O O . ASN A 1 90 ? -8.105 6.580 6.933 1.00 95.88 90 ASN A O 1
ATOM 725 N N . VAL A 1 91 ? -6.933 5.661 5.262 1.00 95.25 91 VAL A N 1
ATOM 726 C CA . VAL A 1 91 ? -7.685 4.390 5.239 1.00 95.25 91 VAL A CA 1
ATOM 727 C C . VAL A 1 91 ? -7.150 3.316 6.196 1.00 95.25 91 VAL A C 1
ATOM 729 O O . VAL A 1 91 ? -7.561 2.166 6.108 1.00 95.25 91 VAL A O 1
ATOM 732 N N . GLY A 1 92 ? -6.220 3.665 7.088 1.00 93.38 92 GLY A N 1
ATOM 733 C CA . GLY A 1 92 ? -5.599 2.706 8.012 1.00 93.38 92 GLY A CA 1
ATOM 734 C C . GLY A 1 92 ? -4.437 1.901 7.416 1.00 93.38 92 GLY A C 1
ATOM 735 O O . GLY A 1 92 ? -4.140 0.817 7.908 1.00 93.38 92 GLY A O 1
ATOM 736 N N . LEU A 1 93 ? -3.771 2.410 6.368 1.00 95.69 93 LEU A N 1
ATOM 737 C CA . LEU A 1 93 ? -2.551 1.800 5.821 1.00 95.69 93 LEU A CA 1
ATOM 738 C C . LEU A 1 93 ? -1.452 1.755 6.898 1.00 95.69 93 LEU A C 1
ATOM 740 O O . LEU A 1 93 ? -0.940 2.797 7.311 1.00 95.69 93 LEU A O 1
ATOM 744 N N . GLY A 1 94 ? -1.092 0.549 7.330 1.00 94.25 94 GLY A N 1
ATOM 745 C CA . GLY A 1 94 ? -0.079 0.287 8.353 1.00 94.25 94 GLY A CA 1
ATOM 746 C C . GLY A 1 94 ? 1.306 -0.042 7.793 1.00 94.25 94 GLY A C 1
ATOM 747 O O . GLY A 1 94 ? 2.301 0.177 8.480 1.00 94.25 94 GLY A O 1
ATOM 748 N N . GLY A 1 95 ? 1.391 -0.530 6.554 1.00 94.38 95 GLY A N 1
ATOM 749 C CA . GLY A 1 95 ? 2.661 -0.886 5.927 1.00 94.38 95 GLY A CA 1
ATOM 750 C C . GLY A 1 95 ? 2.551 -1.159 4.432 1.00 94.38 95 GLY A C 1
ATOM 751 O O . GLY A 1 95 ? 1.474 -1.082 3.844 1.00 94.38 95 GLY A O 1
ATOM 752 N N . VAL A 1 96 ? 3.692 -1.445 3.809 1.00 95.25 96 VAL A N 1
ATOM 753 C CA . VAL A 1 96 ? 3.788 -1.821 2.394 1.00 95.25 96 VAL A CA 1
ATOM 754 C C . VAL A 1 96 ? 4.716 -3.023 2.267 1.00 95.25 96 VAL A C 1
ATOM 756 O O . VAL A 1 96 ? 5.766 -3.073 2.908 1.00 95.25 96 VAL A O 1
ATOM 759 N N . GLY A 1 97 ? 4.303 -4.004 1.479 1.00 94.06 97 GLY A N 1
ATOM 760 C CA . GLY A 1 97 ? 5.038 -5.218 1.176 1.00 94.06 97 GLY A CA 1
ATOM 761 C C . GLY A 1 97 ? 5.800 -5.080 -0.136 1.00 94.06 97 GLY A C 1
ATOM 762 O O . GLY A 1 97 ? 5.354 -4.408 -1.069 1.00 94.06 97 GLY A O 1
ATOM 763 N N . ILE A 1 98 ? 6.975 -5.704 -0.185 1.00 93.25 98 ILE A N 1
ATOM 764 C CA . ILE A 1 98 ? 7.799 -5.841 -1.385 1.00 93.25 98 ILE A CA 1
ATOM 765 C C . ILE A 1 98 ? 8.086 -7.331 -1.531 1.00 93.25 98 ILE A C 1
ATOM 767 O O . ILE A 1 98 ? 8.974 -7.860 -0.860 1.00 93.25 98 ILE A O 1
ATOM 771 N N . GLN A 1 99 ? 7.343 -8.019 -2.401 1.00 92.38 99 GLN A N 1
ATOM 772 C CA . GLN A 1 99 ? 7.440 -9.482 -2.518 1.00 92.38 99 GLN A CA 1
ATOM 773 C C . GLN A 1 99 ? 8.830 -9.964 -2.956 1.00 92.38 99 GLN A C 1
ATOM 775 O O . GLN A 1 99 ? 9.203 -11.108 -2.724 1.00 92.38 99 GLN A O 1
ATOM 780 N N . SER A 1 100 ? 9.612 -9.083 -3.582 1.00 88.88 100 SER A N 1
ATOM 781 C CA . SER A 1 100 ? 10.975 -9.363 -4.036 1.00 88.88 100 SER A CA 1
ATOM 782 C C . SER A 1 100 ? 11.089 -10.428 -5.135 1.00 88.88 100 SER A C 1
ATOM 784 O O . SER A 1 100 ? 12.151 -11.014 -5.330 1.00 88.88 100 SER A O 1
ATOM 786 N N . HIS A 1 101 ? 10.018 -10.642 -5.906 1.00 84.56 101 HIS A N 1
ATOM 787 C CA . HIS A 1 101 ? 10.101 -11.345 -7.184 1.00 84.56 101 HIS A CA 1
ATOM 788 C C . HIS A 1 101 ? 10.504 -10.362 -8.287 1.00 84.56 101 HIS A C 1
ATOM 790 O O . HIS A 1 101 ? 9.784 -9.401 -8.576 1.00 84.56 101 HIS A O 1
ATOM 796 N N . TYR A 1 102 ? 11.663 -10.609 -8.892 1.00 81.25 102 TYR A N 1
ATOM 797 C CA . TYR A 1 102 ? 12.250 -9.793 -9.953 1.00 81.25 102 TYR A CA 1
ATOM 798 C C . TYR A 1 102 ? 12.406 -10.622 -11.227 1.00 81.25 102 TYR A C 1
ATOM 800 O O . TYR A 1 102 ? 12.472 -11.850 -11.172 1.00 81.25 102 TYR A O 1
ATOM 808 N N . LYS A 1 103 ? 12.481 -9.956 -12.383 1.00 73.44 103 LYS A N 1
ATOM 809 C CA . LYS A 1 103 ? 12.932 -10.619 -13.613 1.00 73.44 103 LYS A CA 1
ATOM 810 C C . LYS A 1 103 ? 14.423 -10.952 -13.484 1.00 73.44 103 LYS A C 1
ATOM 812 O O . LYS A 1 103 ? 15.170 -10.156 -12.912 1.00 73.44 103 LYS A O 1
ATOM 817 N N . ASP A 1 104 ? 14.831 -12.105 -14.015 1.00 72.06 104 ASP A N 1
ATOM 818 C CA . ASP A 1 104 ? 16.194 -12.637 -13.894 1.00 72.06 104 ASP A CA 1
ATOM 819 C C . ASP A 1 104 ? 17.275 -11.564 -14.140 1.00 72.06 104 ASP A C 1
ATOM 821 O O . ASP A 1 104 ? 17.182 -10.773 -15.080 1.00 72.06 104 ASP A O 1
ATOM 825 N N . PHE A 1 105 ? 18.307 -11.562 -13.287 1.00 66.75 105 PHE A N 1
ATOM 826 C CA . PHE A 1 105 ? 19.475 -10.663 -13.319 1.00 66.75 105 PHE A CA 1
ATOM 827 C C . PHE A 1 105 ? 19.217 -9.165 -13.064 1.00 66.75 105 PHE A C 1
ATOM 829 O O . PHE A 1 105 ? 20.079 -8.344 -13.378 1.00 66.75 105 PHE A O 1
ATOM 836 N N . THR A 1 106 ? 18.078 -8.785 -12.472 1.00 68.00 106 THR A N 1
ATOM 837 C CA . THR A 1 106 ? 17.839 -7.390 -12.057 1.00 68.00 106 THR A CA 1
ATOM 838 C C . THR A 1 106 ? 18.106 -7.207 -10.564 1.00 68.00 106 THR A C 1
ATOM 840 O O . THR A 1 106 ? 17.407 -7.789 -9.737 1.00 68.00 106 THR A O 1
ATOM 843 N N . GLU A 1 107 ? 19.098 -6.383 -10.219 1.00 73.62 107 GLU A N 1
ATOM 844 C CA . GLU A 1 107 ? 19.374 -6.002 -8.829 1.00 73.62 107 GLU A CA 1
ATOM 845 C C . GLU A 1 107 ? 18.327 -4.986 -8.334 1.00 73.62 107 GLU A C 1
ATOM 847 O O . GLU A 1 107 ? 18.081 -3.987 -9.019 1.00 73.62 107 GLU A O 1
ATOM 852 N N . PRO A 1 108 ? 17.696 -5.206 -7.168 1.00 69.25 108 PRO A N 1
ATOM 853 C CA . PRO A 1 108 ? 16.744 -4.258 -6.605 1.00 69.25 108 PRO A CA 1
ATOM 854 C C . PRO A 1 108 ? 17.443 -3.021 -6.030 1.00 69.25 108 PRO A C 1
ATOM 856 O O . PRO A 1 108 ? 18.461 -3.130 -5.346 1.00 69.25 108 PRO A O 1
ATOM 859 N N . ASP A 1 109 ? 16.842 -1.845 -6.220 1.00 74.62 109 ASP A N 1
ATOM 860 C CA . ASP A 1 109 ? 17.299 -0.602 -5.595 1.00 74.62 109 ASP A CA 1
ATOM 861 C C . ASP A 1 109 ? 16.269 -0.100 -4.574 1.00 74.62 109 ASP A C 1
ATOM 863 O O . ASP A 1 109 ? 15.268 0.544 -4.895 1.00 74.62 109 ASP A O 1
ATOM 867 N N . LEU A 1 110 ? 16.539 -0.381 -3.298 1.00 69.56 110 LEU A N 1
ATOM 868 C CA . LEU A 1 110 ? 15.691 0.047 -2.183 1.00 69.56 110 LEU A CA 1
ATOM 869 C C . LEU A 1 110 ? 15.739 1.561 -1.936 1.00 69.56 110 LEU A C 1
ATOM 871 O O . LEU A 1 110 ? 14.879 2.092 -1.232 1.00 69.56 110 LEU A O 1
ATOM 875 N N . THR A 1 111 ? 16.713 2.287 -2.501 1.00 75.25 111 THR A N 1
ATOM 876 C CA . THR A 1 111 ? 16.773 3.749 -2.349 1.00 75.25 111 THR A CA 1
ATOM 877 C C . THR A 1 111 ? 15.642 4.464 -3.079 1.00 75.25 111 THR A C 1
ATOM 879 O O . THR A 1 111 ? 15.361 5.622 -2.765 1.00 75.25 111 THR A O 1
ATOM 882 N N . LEU A 1 112 ? 14.957 3.757 -3.981 1.00 66.38 112 LEU A N 1
ATOM 883 C CA . LEU A 1 112 ? 13.813 4.252 -4.731 1.00 66.38 112 LEU A CA 1
ATOM 884 C C . LEU A 1 112 ? 12.516 4.321 -3.897 1.00 66.38 112 LEU A C 1
ATOM 886 O O . LEU A 1 112 ? 11.576 4.994 -4.310 1.00 66.38 112 LEU A O 1
ATOM 890 N N . VAL A 1 113 ? 12.455 3.674 -2.724 1.00 60.06 113 VAL A N 1
ATOM 891 C CA . VAL A 1 113 ? 11.250 3.603 -1.859 1.00 60.06 113 VAL A CA 1
ATOM 892 C C . VAL A 1 113 ? 11.345 4.550 -0.648 1.00 60.06 113 VAL A C 1
ATOM 894 O O . VAL A 1 113 ? 10.942 4.204 0.460 1.00 60.06 113 VAL A O 1
ATOM 897 N N . LYS A 1 114 ? 11.925 5.742 -0.823 1.00 56.41 114 LYS A N 1
ATOM 898 C CA . LYS A 1 114 ? 12.063 6.745 0.251 1.00 56.41 114 LYS A CA 1
ATOM 899 C C . LYS A 1 114 ? 10.887 7.713 0.331 1.00 56.41 114 LYS A C 1
ATOM 901 O O . LYS A 1 114 ? 10.409 8.158 -0.734 1.00 56.41 1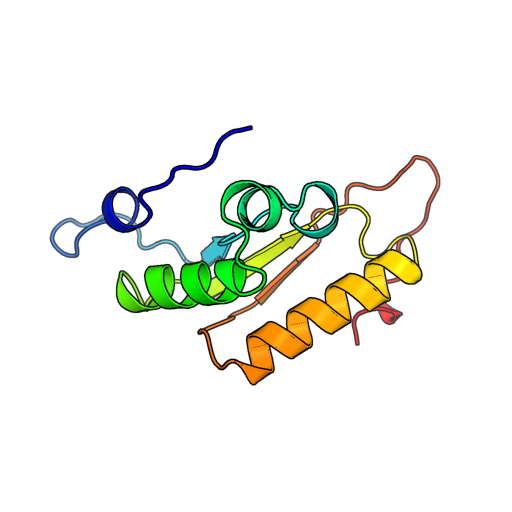14 LYS A O 1
#